Protein AF-A0A1I2HEN1-F1 (afdb_monomer_lite)

Organism: NCBI:txid54

InterPro domains:
  IPR009091 Regulator of chromosome condensation 1/beta-lactamase-inhibitor protein II [G3DSA:2.130.10.30] (5-88)
  IPR009091 Regulator of chromosome condensation 1/beta-lactamase-inhibitor protein II [SSF50985] (20-66)

Radius of gyration: 18.26 Å; chains: 1; bounding box: 45×28×49 Å

Structure (mmCIF, N/CA/C/O backbone):
data_AF-A0A1I2HEN1-F1
#
_entry.id   AF-A0A1I2HEN1-F1
#
loop_
_atom_site.group_PDB
_atom_site.id
_atom_site.type_symbol
_atom_site.label_atom_id
_atom_site.label_alt_id
_atom_site.label_comp_id
_atom_site.label_asym_id
_atom_site.label_entity_id
_atom_site.label_seq_id
_atom_site.pdbx_PDB_ins_code
_atom_site.Cartn_x
_atom_site.Cartn_y
_atom_site.Cartn_z
_atom_site.occupancy
_atom_site.B_iso_or_equiv
_atom_site.auth_seq_id
_atom_site.auth_comp_id
_atom_site.auth_asym_id
_atom_site.auth_atom_id
_atom_site.pdbx_PDB_model_num
ATOM 1 N N . MET A 1 1 ? -29.805 12.853 32.713 1.00 58.72 1 MET A N 1
ATOM 2 C CA . MET A 1 1 ? -29.135 12.509 31.440 1.00 58.72 1 MET A CA 1
ATOM 3 C C . MET A 1 1 ? -28.972 13.796 30.658 1.00 58.72 1 MET A C 1
ATOM 5 O O . MET A 1 1 ? -29.981 14.405 30.340 1.00 58.72 1 MET A O 1
ATOM 9 N N . ASN A 1 2 ? -27.742 14.280 30.488 1.00 85.50 2 ASN A N 1
ATOM 10 C CA . ASN A 1 2 ? -27.463 15.579 29.873 1.00 85.50 2 ASN A CA 1
ATOM 11 C C . ASN A 1 2 ? -26.915 15.402 28.449 1.00 85.50 2 ASN A C 1
ATOM 13 O O . ASN A 1 2 ? -26.319 14.380 28.116 1.00 85.50 2 ASN A O 1
ATOM 17 N N . GLU A 1 3 ? -27.115 16.418 27.616 1.00 85.88 3 GLU A N 1
ATOM 18 C CA . GLU A 1 3 ? -26.682 16.436 26.213 1.00 85.88 3 GLU A CA 1
ATOM 19 C C . GLU A 1 3 ? -25.156 16.264 26.065 1.00 85.88 3 GLU A C 1
ATOM 21 O O . GLU A 1 3 ? -24.673 15.660 25.109 1.00 85.88 3 GLU A O 1
ATOM 26 N N . ALA A 1 4 ? -24.390 16.713 27.066 1.00 83.88 4 ALA A N 1
ATOM 27 C CA . ALA A 1 4 ? -22.936 16.573 27.107 1.00 83.88 4 ALA A CA 1
ATOM 28 C C . ALA A 1 4 ? -22.471 15.105 27.144 1.00 83.88 4 ALA A C 1
ATOM 30 O O . ALA A 1 4 ? -21.509 14.754 26.462 1.00 83.88 4 ALA A O 1
ATOM 31 N N . ALA A 1 5 ? -23.163 14.235 27.889 1.00 84.88 5 ALA A N 1
ATOM 32 C CA . ALA A 1 5 ? -22.811 12.818 27.962 1.00 84.88 5 ALA A CA 1
ATOM 33 C C . ALA A 1 5 ? -23.057 12.087 26.631 1.00 84.88 5 ALA A C 1
ATOM 35 O O . ALA A 1 5 ? -22.272 11.216 26.260 1.00 84.88 5 ALA A O 1
ATOM 36 N N . TYR A 1 6 ? -24.105 12.464 25.891 1.00 81.25 6 TYR A N 1
ATOM 37 C CA . TYR A 1 6 ? -24.434 11.862 24.595 1.00 81.25 6 TYR A CA 1
ATOM 38 C C . TYR A 1 6 ? -23.405 12.237 23.516 1.00 81.25 6 TYR A C 1
ATOM 40 O O . TYR A 1 6 ? -22.861 11.356 22.853 1.00 81.25 6 TYR A O 1
ATOM 48 N N . ARG A 1 7 ? -23.012 13.518 23.444 1.00 86.06 7 ARG A N 1
ATOM 49 C CA . ARG A 1 7 ? -21.948 13.986 22.534 1.00 86.06 7 ARG A CA 1
ATOM 50 C C . ARG A 1 7 ? -20.607 13.294 22.791 1.00 86.06 7 ARG A C 1
ATOM 52 O O . ARG A 1 7 ? -19.866 12.984 21.862 1.00 86.06 7 ARG A O 1
ATOM 59 N N . GLN A 1 8 ? -20.290 13.023 24.058 1.00 87.19 8 GLN A N 1
ATOM 60 C CA . GLN A 1 8 ? -19.060 12.323 24.428 1.00 87.19 8 GLN A CA 1
ATOM 61 C C . GLN A 1 8 ? -19.084 10.836 24.030 1.00 87.19 8 GLN A C 1
ATOM 63 O O . GLN A 1 8 ? -18.033 10.257 23.746 1.00 87.19 8 GLN A O 1
ATOM 68 N N . PHE A 1 9 ? -20.270 10.225 23.986 1.00 86.56 9 PHE A N 1
ATOM 69 C CA . PHE A 1 9 ? -20.463 8.854 23.522 1.00 86.56 9 PHE A CA 1
ATOM 70 C C . PHE A 1 9 ? -20.347 8.757 21.993 1.00 86.56 9 PHE A C 1
ATOM 72 O O . PHE A 1 9 ? -19.596 7.919 21.497 1.00 86.56 9 PHE A O 1
ATOM 79 N N . GLU A 1 10 ? -20.987 9.666 21.251 1.00 88.44 10 GLU A N 1
ATOM 80 C CA . GLU A 1 10 ? -20.876 9.739 19.785 1.00 88.44 10 GLU A CA 1
ATOM 81 C C . GLU A 1 10 ? -19.439 10.018 19.321 1.00 88.44 10 GLU A C 1
ATOM 83 O O . GLU A 1 10 ? -18.957 9.382 18.387 1.00 88.44 10 GLU A O 1
ATOM 88 N N . ALA A 1 11 ? -18.700 10.889 20.017 1.00 86.06 11 ALA A N 1
ATOM 89 C CA . ALA A 1 11 ? -17.293 11.148 19.704 1.00 86.06 11 ALA A CA 1
ATOM 90 C C . ALA A 1 11 ? -16.409 9.897 19.868 1.00 86.06 11 ALA A C 1
ATOM 92 O O . ALA A 1 11 ? -15.478 9.672 19.094 1.00 86.06 11 ALA A O 1
ATOM 93 N N . ARG A 1 12 ? -16.698 9.057 20.872 1.00 88.06 12 ARG A N 1
ATOM 94 C CA . ARG A 1 12 ? -15.996 7.781 21.071 1.00 88.06 12 ARG A CA 1
ATOM 95 C C . ARG A 1 12 ? -16.379 6.745 20.021 1.00 88.06 12 ARG A C 1
ATOM 97 O O . ARG A 1 12 ? -15.491 6.037 19.558 1.00 88.06 12 ARG A O 1
ATOM 104 N N . ALA A 1 13 ? -17.651 6.692 19.628 1.00 87.00 13 ALA A N 1
ATOM 105 C CA . ALA A 1 13 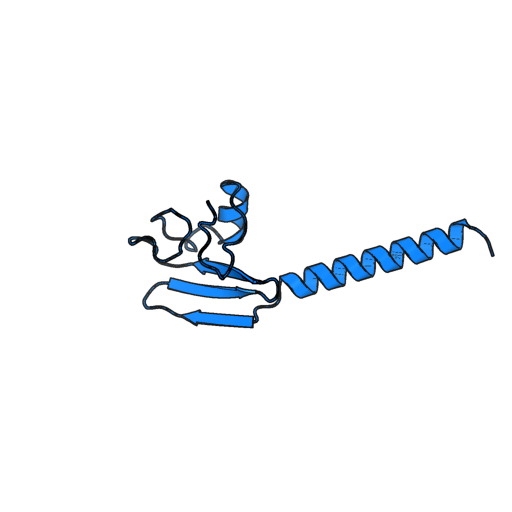? -18.111 5.843 18.534 1.00 87.00 13 ALA A CA 1
ATOM 106 C C . ALA A 1 13 ? -17.438 6.235 17.208 1.00 87.00 13 ALA A C 1
ATOM 108 O O . ALA A 1 13 ? -16.839 5.387 16.561 1.00 87.00 13 ALA A O 1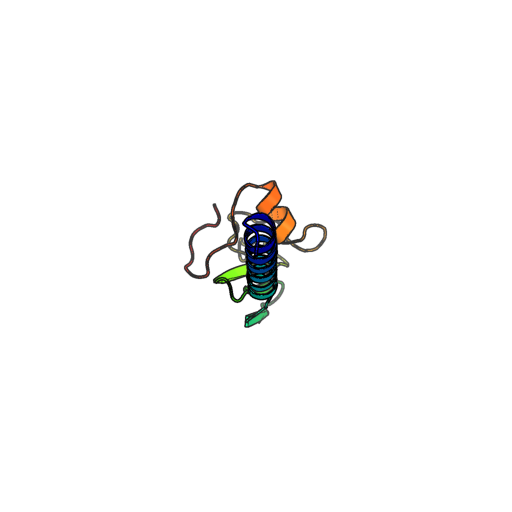
ATOM 109 N N . SER A 1 14 ? -17.401 7.528 16.866 1.00 90.75 14 SER A N 1
ATOM 110 C CA . SER A 1 14 ? -16.716 8.011 15.659 1.00 90.75 14 SER A CA 1
ATOM 111 C C . SER A 1 14 ? -15.216 7.696 15.667 1.00 90.75 14 SER A C 1
ATOM 113 O O . SER A 1 14 ? -14.663 7.284 14.649 1.00 90.75 14 SER A O 1
ATOM 115 N N . LYS A 1 15 ? -14.553 7.829 16.823 1.00 89.12 15 LYS A N 1
ATOM 116 C CA . LYS A 1 15 ? -13.138 7.465 16.956 1.00 89.12 15 LYS A CA 1
ATOM 117 C C . LYS A 1 15 ? -12.907 5.967 16.751 1.00 89.12 15 LYS A C 1
ATOM 119 O O . LYS A 1 15 ? -11.894 5.591 16.171 1.00 89.12 15 LYS A O 1
ATOM 124 N N . LEU A 1 16 ? -13.813 5.126 17.245 1.00 86.25 16 LEU A N 1
ATOM 125 C CA . LEU A 1 16 ? -13.720 3.680 17.077 1.00 86.25 16 LEU A CA 1
ATOM 126 C C . LEU A 1 16 ? -13.900 3.274 15.608 1.00 86.25 16 LEU A C 1
ATOM 128 O O . LEU A 1 16 ? -13.106 2.482 15.110 1.00 86.25 16 LEU A O 1
ATOM 132 N N . GLU A 1 17 ? -14.862 3.872 14.905 1.00 84.38 17 GLU A N 1
ATOM 133 C CA . GLU A 1 17 ? -15.069 3.647 13.466 1.00 84.38 17 GLU A CA 1
ATOM 134 C C . GLU A 1 17 ? -13.843 4.068 12.634 1.00 84.38 17 GLU A C 1
ATOM 136 O O . GLU A 1 17 ? -13.406 3.324 11.761 1.00 84.38 17 GLU A O 1
ATOM 141 N N . ALA A 1 18 ? -13.198 5.196 12.960 1.00 82.38 18 ALA A N 1
ATOM 142 C CA . ALA A 1 18 ? -11.967 5.624 12.282 1.00 82.38 18 ALA A CA 1
ATOM 143 C C . ALA A 1 18 ? -10.789 4.648 12.491 1.00 82.38 18 ALA A C 1
ATOM 145 O O . ALA A 1 18 ? -9.973 4.437 11.591 1.00 82.38 18 ALA A O 1
ATOM 146 N N . VAL A 1 19 ? -10.698 4.027 13.675 1.00 82.44 19 VAL A N 1
ATOM 147 C CA . VAL A 1 19 ? -9.704 2.974 13.939 1.00 82.44 19 VAL A CA 1
ATOM 148 C C . VAL A 1 19 ? -10.017 1.722 13.118 1.00 82.44 19 VAL A C 1
ATOM 150 O O . VAL A 1 19 ? -9.095 1.124 12.571 1.00 82.44 19 VAL A O 1
ATOM 153 N N . ILE A 1 20 ? -11.290 1.332 13.000 1.00 84.12 20 ILE A N 1
ATOM 154 C CA . ILE A 1 20 ? -11.701 0.182 12.179 1.00 84.12 20 ILE A CA 1
ATOM 155 C C . ILE A 1 20 ? -11.348 0.411 10.704 1.00 84.12 20 ILE A C 1
ATOM 157 O O . ILE A 1 20 ? -10.815 -0.498 10.072 1.00 84.12 20 ILE A O 1
ATOM 161 N N . ASP A 1 21 ? -11.579 1.612 10.177 1.00 77.75 21 ASP A N 1
ATOM 162 C CA . ASP A 1 21 ? -11.247 1.967 8.792 1.00 77.75 21 ASP A CA 1
ATOM 163 C C . ASP A 1 21 ? -9.733 1.902 8.529 1.00 77.75 21 ASP A C 1
ATOM 165 O O . ASP A 1 21 ? -9.279 1.247 7.590 1.00 77.75 21 ASP A O 1
ATOM 169 N N . THR A 1 22 ? -8.934 2.457 9.447 1.00 71.81 22 THR A N 1
ATOM 170 C CA . THR A 1 22 ? -7.462 2.419 9.367 1.00 71.81 22 THR A CA 1
ATOM 171 C C . THR A 1 22 ? -6.925 0.986 9.439 1.00 71.81 22 THR A C 1
ATOM 173 O O . THR A 1 22 ? -6.073 0.589 8.646 1.00 71.81 22 THR A O 1
ATOM 176 N N . LEU A 1 23 ? -7.446 0.178 10.369 1.00 72.56 23 LEU A N 1
ATOM 177 C CA . LEU A 1 23 ? -7.067 -1.231 10.504 1.00 72.56 23 LEU A CA 1
ATOM 178 C C . LEU A 1 23 ? -7.542 -2.078 9.326 1.00 72.56 23 LEU A C 1
ATOM 180 O O . LEU A 1 23 ? -6.950 -3.120 9.052 1.00 72.56 23 LEU A O 1
ATOM 184 N N . SER A 1 24 ? -8.619 -1.671 8.653 1.00 71.19 24 SER A N 1
ATOM 185 C CA . SER A 1 24 ? -9.017 -2.289 7.401 1.00 71.19 24 SER A CA 1
ATOM 186 C C . SER A 1 24 ? -7.977 -1.957 6.338 1.00 71.19 24 SER A C 1
ATOM 188 O O . SER A 1 24 ? -7.339 -2.885 5.867 1.00 71.19 24 SER A O 1
ATOM 190 N N . ALA A 1 25 ? -7.711 -0.682 6.044 1.00 64.62 25 ALA A N 1
ATOM 191 C CA . ALA A 1 25 ? -6.828 -0.247 4.955 1.00 64.62 25 ALA A CA 1
ATOM 192 C C . ALA A 1 25 ? -5.423 -0.891 4.946 1.00 64.62 25 ALA A C 1
ATOM 194 O O . ALA A 1 25 ? -4.899 -1.203 3.879 1.00 64.62 25 ALA A O 1
ATOM 195 N N . ASP A 1 26 ? -4.832 -1.167 6.111 1.00 67.31 26 ASP A N 1
ATOM 196 C CA . ASP A 1 26 ? -3.500 -1.789 6.205 1.00 67.31 26 ASP A CA 1
ATOM 197 C C . ASP A 1 26 ? -3.480 -3.317 6.007 1.00 67.31 26 ASP A C 1
ATOM 199 O O . ASP A 1 26 ? -2.412 -3.940 5.996 1.00 67.31 26 ASP A O 1
ATOM 203 N N . ARG A 1 27 ? -4.635 -3.972 5.832 1.00 74.00 27 ARG A N 1
ATOM 204 C CA . ARG A 1 27 ? -4.661 -5.420 5.592 1.00 74.00 27 ARG A CA 1
ATOM 205 C C . ARG A 1 27 ? -4.289 -5.755 4.157 1.00 74.00 27 ARG A C 1
ATOM 207 O O . ARG A 1 27 ? -4.948 -5.359 3.203 1.00 74.00 27 ARG A O 1
ATOM 214 N N . VAL A 1 28 ? -3.266 -6.587 4.020 1.00 73.50 28 VAL A N 1
ATOM 215 C CA . VAL A 1 28 ? -2.820 -7.157 2.749 1.00 73.50 28 VAL A CA 1
ATOM 216 C C . VAL A 1 28 ? -3.672 -8.376 2.386 1.00 73.50 28 VAL A C 1
ATOM 218 O O . VAL A 1 28 ? -3.746 -9.334 3.151 1.00 73.50 28 VAL A O 1
ATOM 221 N N . VAL A 1 29 ? -4.292 -8.358 1.204 1.00 80.44 29 VAL A N 1
ATOM 222 C CA . VAL A 1 29 ? -5.105 -9.469 0.670 1.00 80.44 29 VAL A CA 1
ATOM 223 C C . VAL A 1 29 ? -4.266 -10.426 -0.157 1.00 80.44 29 VAL A C 1
ATOM 225 O O . VAL A 1 29 ? -4.472 -11.639 -0.110 1.00 80.44 29 VAL A O 1
ATOM 228 N N . LYS A 1 30 ? -3.341 -9.894 -0.960 1.00 76.12 30 LYS A N 1
ATOM 229 C CA . LYS A 1 30 ? -2.580 -10.699 -1.914 1.00 76.12 30 LYS A CA 1
ATOM 230 C C . LYS A 1 30 ? -1.189 -10.135 -2.129 1.00 76.12 30 LYS A C 1
ATOM 232 O O . LYS A 1 30 ? -1.030 -8.930 -2.281 1.00 76.12 30 LYS A O 1
ATOM 237 N N . VAL A 1 31 ? -0.214 -11.032 -2.214 1.00 79.69 31 VAL A N 1
ATOM 238 C CA . VAL A 1 31 ? 1.160 -10.736 -2.621 1.00 79.69 31 VAL A CA 1
ATOM 239 C C . VAL A 1 31 ? 1.431 -11.470 -3.930 1.00 79.69 31 VAL A C 1
ATOM 241 O O . VAL A 1 31 ? 1.120 -12.655 -4.057 1.00 79.69 31 VAL A O 1
ATOM 244 N N . VAL A 1 32 ? 1.975 -10.764 -4.912 1.00 80.94 32 VAL A N 1
ATOM 245 C CA . VAL A 1 32 ? 2.371 -11.283 -6.219 1.00 80.94 32 VAL A CA 1
ATOM 246 C C . VAL A 1 32 ? 3.866 -11.014 -6.386 1.00 80.94 32 VAL A C 1
ATOM 248 O O . VAL A 1 32 ? 4.253 -9.875 -6.655 1.00 80.94 32 VAL A O 1
ATOM 251 N N . PRO A 1 33 ? 4.720 -12.030 -6.190 1.00 76.94 33 PRO A N 1
ATOM 252 C CA . PRO A 1 33 ? 6.139 -11.910 -6.487 1.00 76.94 33 PRO A CA 1
ATOM 253 C C . PRO A 1 33 ? 6.375 -11.992 -8.005 1.00 76.94 33 PRO A C 1
ATOM 255 O O . PRO A 1 33 ? 5.816 -12.854 -8.683 1.00 76.94 33 PRO A O 1
ATOM 258 N N . GLY A 1 34 ? 7.207 -11.096 -8.526 1.00 74.69 34 GLY A N 1
ATOM 259 C CA . GLY A 1 34 ? 7.800 -11.135 -9.863 1.00 74.69 34 GLY A CA 1
ATOM 260 C C . GLY A 1 34 ? 9.285 -11.524 -9.808 1.00 74.69 34 GLY A C 1
ATOM 261 O O . GLY A 1 34 ? 9.787 -11.949 -8.771 1.00 74.69 34 GLY A O 1
ATOM 262 N N . ASN A 1 35 ? 10.007 -11.373 -10.925 1.00 75.12 35 ASN A N 1
ATOM 263 C CA . ASN A 1 35 ? 11.424 -11.773 -11.017 1.00 75.12 35 ASN A CA 1
ATOM 264 C C . ASN A 1 35 ? 12.354 -10.907 -10.142 1.00 75.12 35 ASN A C 1
ATOM 266 O O . ASN A 1 35 ? 13.301 -11.409 -9.544 1.00 75.12 35 ASN A O 1
ATOM 270 N N . SER A 1 36 ? 12.094 -9.599 -10.082 1.00 80.31 36 SER A N 1
ATOM 271 C CA . SER A 1 36 ? 12.865 -8.628 -9.278 1.00 80.31 36 SER A CA 1
ATOM 272 C C . SER A 1 36 ? 11.985 -7.505 -8.713 1.00 80.31 36 SER A C 1
ATOM 274 O O . SER A 1 36 ? 12.484 -6.494 -8.235 1.00 80.31 36 SER A O 1
ATOM 276 N N . HIS A 1 37 ? 10.664 -7.687 -8.762 1.00 78.50 37 HIS A N 1
ATOM 277 C CA . HIS A 1 37 ? 9.666 -6.793 -8.182 1.00 78.50 37 HIS A CA 1
ATOM 278 C C . HIS A 1 37 ? 8.639 -7.617 -7.406 1.00 78.50 37 HIS A C 1
ATOM 280 O O . HIS A 1 37 ? 8.431 -8.790 -7.698 1.00 78.50 37 HIS A O 1
ATOM 286 N N . THR A 1 38 ? 8.000 -7.026 -6.407 1.00 80.38 38 THR A N 1
ATOM 287 C CA . THR A 1 38 ? 6.909 -7.621 -5.635 1.00 80.38 38 THR A CA 1
ATOM 288 C C . THR A 1 38 ? 5.764 -6.629 -5.570 1.00 80.38 38 THR A C 1
ATOM 290 O O . THR A 1 38 ? 5.970 -5.459 -5.263 1.00 80.38 38 THR A O 1
ATOM 293 N N . CYS A 1 39 ? 4.556 -7.104 -5.849 1.00 80.69 39 CYS A N 1
ATOM 294 C CA . CYS A 1 39 ? 3.337 -6.314 -5.779 1.00 80.69 39 CYS A CA 1
ATOM 295 C C . CYS A 1 39 ? 2.408 -6.850 -4.702 1.00 80.69 39 CYS A C 1
ATOM 297 O O . CYS A 1 39 ? 2.228 -8.057 -4.552 1.00 80.69 39 CYS A O 1
ATOM 299 N N . VAL A 1 40 ? 1.774 -5.946 -3.973 1.00 80.62 40 VAL A N 1
ATOM 300 C CA . VAL A 1 40 ? 0.819 -6.249 -2.921 1.00 80.62 40 VAL A CA 1
ATOM 301 C C .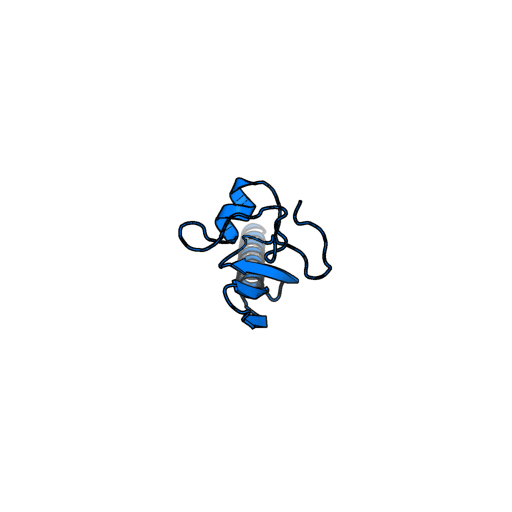 VAL A 1 40 ? -0.481 -5.519 -3.168 1.00 80.62 40 VAL A C 1
ATOM 303 O O . VAL A 1 40 ? -0.490 -4.355 -3.551 1.00 80.62 40 VAL A O 1
ATOM 306 N N . VAL A 1 41 ? -1.582 -6.220 -2.928 1.00 79.56 41 VAL A N 1
ATOM 307 C CA . VAL A 1 41 ? -2.932 -5.673 -2.972 1.00 79.56 41 VAL A CA 1
ATOM 308 C C . VAL A 1 41 ? -3.456 -5.598 -1.546 1.00 79.56 41 VAL A C 1
ATOM 310 O O . VAL A 1 41 ? -3.549 -6.626 -0.866 1.00 79.56 41 VAL A O 1
ATOM 313 N N . ALA A 1 42 ? -3.773 -4.391 -1.097 1.00 77.94 42 ALA A N 1
ATOM 314 C CA . ALA A 1 42 ? -4.442 -4.137 0.169 1.00 77.94 42 ALA A CA 1
ATOM 315 C C . ALA A 1 42 ? -5.968 -4.317 0.032 1.00 77.94 42 ALA A C 1
ATOM 317 O O . ALA A 1 42 ? -6.515 -4.356 -1.073 1.00 77.94 42 ALA A O 1
ATOM 318 N N . VAL A 1 43 ? -6.666 -4.511 1.156 1.00 76.00 43 VAL A N 1
ATOM 319 C CA . VAL A 1 43 ? -8.123 -4.779 1.183 1.00 76.00 43 VAL A CA 1
ATOM 320 C C . VAL A 1 43 ? -8.958 -3.608 0.681 1.00 76.00 43 VAL A C 1
ATOM 322 O O . VAL A 1 43 ? -10.092 -3.812 0.260 1.00 76.00 43 VAL A O 1
ATOM 325 N N . ASP A 1 44 ? -8.407 -2.401 0.727 1.00 70.88 44 ASP A N 1
ATOM 326 C CA . ASP A 1 44 ? -9.003 -1.176 0.196 1.00 70.88 44 ASP A CA 1
ATOM 327 C C . ASP A 1 44 ? -8.966 -1.127 -1.346 1.00 70.88 44 ASP A C 1
ATOM 329 O O . ASP A 1 44 ? -9.557 -0.236 -1.950 1.00 70.88 44 ASP A O 1
ATOM 333 N N . GLY A 1 45 ? -8.307 -2.095 -1.997 1.00 72.56 45 GLY A N 1
ATOM 334 C CA . GLY A 1 45 ? -8.104 -2.116 -3.445 1.00 72.56 45 GLY A CA 1
ATOM 335 C C . GLY A 1 45 ? -6.880 -1.319 -3.903 1.00 72.56 45 GLY A C 1
ATOM 336 O O . GLY A 1 45 ? -6.684 -1.144 -5.107 1.00 72.56 45 GLY A O 1
ATOM 337 N N . THR A 1 46 ? -6.043 -0.862 -2.974 1.00 73.75 46 THR A N 1
ATOM 338 C CA . THR A 1 46 ? -4.759 -0.228 -3.267 1.00 73.75 46 THR A CA 1
ATOM 339 C C . THR A 1 46 ? -3.738 -1.277 -3.694 1.00 73.75 46 THR A C 1
ATOM 341 O O . THR A 1 46 ? -3.532 -2.283 -3.011 1.00 73.75 46 THR A O 1
ATOM 344 N N . LEU A 1 47 ? -3.047 -1.024 -4.804 1.00 74.38 47 LEU A N 1
ATOM 345 C CA . LEU A 1 47 ? -1.906 -1.809 -5.255 1.00 74.38 47 LEU A CA 1
ATOM 346 C C . LEU A 1 47 ? -0.603 -1.070 -4.921 1.00 74.38 47 LEU A C 1
ATOM 348 O O . LEU A 1 47 ? -0.416 0.096 -5.266 1.00 74.38 47 LEU A O 1
ATOM 352 N N . ARG A 1 48 ? 0.300 -1.761 -4.223 1.00 76.69 48 ARG A N 1
ATOM 353 C CA . ARG A 1 48 ? 1.645 -1.291 -3.877 1.00 76.69 48 ARG A CA 1
ATOM 354 C C . ARG A 1 48 ? 2.663 -2.272 -4.438 1.00 76.69 48 ARG A C 1
ATOM 356 O O . ARG A 1 48 ? 2.781 -3.387 -3.942 1.00 76.69 48 ARG A O 1
ATOM 363 N N . CYS A 1 49 ? 3.398 -1.857 -5.454 1.00 77.69 49 CYS A N 1
ATOM 364 C CA . CYS A 1 49 ? 4.561 -2.557 -5.977 1.00 77.69 49 CYS A CA 1
ATOM 365 C C . CYS A 1 49 ? 5.871 -1.910 -5.515 1.00 77.69 49 CYS A C 1
ATOM 367 O O . CYS A 1 49 ? 5.957 -0.692 -5.365 1.00 77.69 49 CYS A O 1
ATOM 369 N N . TRP A 1 50 ? 6.885 -2.740 -5.303 1.00 80.31 50 TRP A N 1
ATOM 370 C CA . TRP A 1 50 ? 8.262 -2.344 -5.020 1.00 80.31 50 TRP A CA 1
ATOM 371 C C . TRP A 1 50 ? 9.238 -3.326 -5.680 1.00 80.31 50 TRP A C 1
ATOM 373 O O . TRP A 1 50 ? 8.869 -4.434 -6.064 1.00 80.31 50 TRP A O 1
ATOM 383 N N . GLY A 1 51 ? 10.490 -2.924 -5.803 1.00 77.12 51 GLY A N 1
ATOM 384 C CA . GLY A 1 51 ? 11.604 -3.613 -6.431 1.00 77.12 51 GLY A CA 1
ATOM 385 C C . GLY A 1 51 ? 12.065 -2.894 -7.694 1.00 77.12 51 GLY A C 1
ATOM 386 O O . GLY A 1 51 ? 11.800 -1.707 -7.888 1.00 77.12 51 GLY A O 1
ATOM 387 N N . THR A 1 52 ? 12.751 -3.636 -8.560 1.00 80.25 52 THR A N 1
ATOM 388 C CA . THR A 1 52 ? 13.268 -3.115 -9.824 1.00 80.25 52 THR A CA 1
ATOM 389 C C . THR A 1 52 ? 12.121 -2.656 -10.719 1.00 80.25 52 THR A C 1
ATOM 391 O O . THR A 1 52 ? 11.148 -3.396 -10.899 1.00 80.25 52 THR A O 1
ATOM 394 N N . ASN A 1 53 ? 12.269 -1.480 -11.321 1.00 76.38 53 ASN A N 1
ATOM 395 C CA . ASN A 1 53 ? 11.298 -0.805 -12.174 1.00 76.38 53 ASN A CA 1
ATOM 396 C C . ASN A 1 53 ? 11.897 -0.283 -13.490 1.00 76.38 53 ASN A C 1
ATOM 398 O O . ASN A 1 53 ? 11.288 0.549 -14.152 1.00 76.38 53 ASN A O 1
ATOM 402 N N . SER A 1 54 ? 13.082 -0.739 -13.894 1.00 76.75 54 SER A N 1
ATOM 403 C CA . SER A 1 54 ? 13.781 -0.190 -15.068 1.00 76.75 54 SER A CA 1
ATOM 404 C C . SER A 1 54 ? 12.962 -0.221 -16.375 1.00 76.75 54 SER A C 1
ATOM 406 O O . SER A 1 54 ? 13.205 0.586 -17.264 1.00 76.75 54 SER A O 1
ATOM 408 N N . GLU A 1 55 ? 11.960 -1.102 -16.471 1.00 78.62 55 GLU A N 1
ATOM 409 C CA . GLU A 1 55 ? 11.052 -1.263 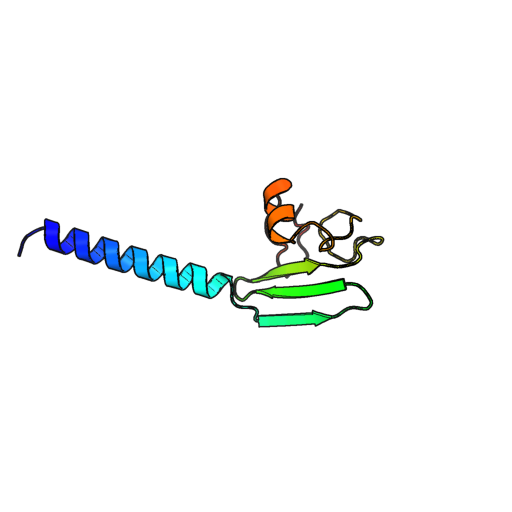-17.616 1.00 78.62 55 GLU A CA 1
ATOM 410 C C . GLU A 1 55 ? 9.646 -0.671 -17.354 1.00 78.62 55 GLU A C 1
ATOM 412 O O . GLU A 1 55 ? 8.720 -0.885 -18.137 1.00 78.62 55 GLU A O 1
ATOM 417 N N . GLY A 1 56 ? 9.439 0.043 -16.242 1.00 75.25 56 GLY A N 1
ATOM 418 C CA . GLY A 1 56 ? 8.136 0.589 -15.844 1.00 75.25 56 GLY A CA 1
ATOM 419 C C . GLY A 1 56 ? 7.145 -0.460 -15.320 1.00 75.25 56 GLY A C 1
ATOM 420 O O . GLY A 1 56 ? 5.936 -0.220 -15.284 1.00 75.25 56 GLY A O 1
ATOM 421 N N . GLN A 1 57 ? 7.633 -1.635 -14.915 1.00 74.25 57 GLN A N 1
ATOM 422 C CA . GLN A 1 57 ? 6.823 -2.767 -14.453 1.00 74.25 57 GLN A CA 1
ATOM 423 C C . GLN A 1 57 ? 5.983 -2.484 -13.198 1.00 74.25 57 GLN A C 1
ATOM 425 O O . GLN A 1 57 ? 5.020 -3.206 -12.946 1.00 74.25 57 GLN A O 1
ATOM 430 N N . LEU A 1 58 ? 6.323 -1.457 -12.410 1.00 73.81 58 LEU A N 1
ATOM 431 C CA . LEU A 1 58 ? 5.572 -1.092 -11.206 1.00 73.81 58 LEU A CA 1
ATOM 432 C C . LEU A 1 58 ? 4.301 -0.285 -11.519 1.00 73.81 58 LEU A C 1
ATOM 434 O O . LEU A 1 58 ? 3.426 -0.179 -10.664 1.00 73.81 58 LEU A O 1
ATOM 438 N N . GLY A 1 59 ? 4.173 0.266 -12.732 1.00 72.38 59 GLY A N 1
ATOM 439 C CA . GLY A 1 59 ? 2.964 0.976 -13.162 1.00 72.38 59 GLY A CA 1
ATOM 440 C C . GLY A 1 59 ? 2.774 2.370 -12.551 1.00 72.38 59 GLY A C 1
ATOM 441 O O . GLY A 1 59 ? 1.674 2.911 -12.623 1.00 72.38 59 GLY A O 1
ATOM 442 N N . TYR A 1 60 ? 3.833 2.959 -11.987 1.00 71.44 60 TYR A N 1
ATOM 443 C CA . TYR A 1 60 ? 3.837 4.313 -11.406 1.00 71.44 60 TYR A CA 1
ATOM 444 C C . TYR A 1 60 ? 4.137 5.430 -12.409 1.00 71.44 60 TYR A C 1
ATOM 446 O O . TYR A 1 60 ? 4.403 6.557 -12.013 1.00 71.44 60 TYR A O 1
ATOM 454 N N . GLY A 1 61 ? 4.189 5.116 -13.707 1.00 72.88 61 GLY A N 1
ATOM 455 C CA . GLY A 1 61 ? 4.603 6.085 -14.726 1.00 72.88 61 GLY A CA 1
ATOM 456 C C . GLY A 1 61 ? 6.085 6.477 -14.646 1.00 72.88 61 GLY A C 1
ATOM 457 O O . GLY A 1 61 ? 6.517 7.370 -15.370 1.00 72.88 61 GLY A O 1
ATOM 458 N N . THR A 1 62 ? 6.870 5.798 -13.806 1.00 70.00 62 THR A N 1
ATOM 459 C CA . THR A 1 62 ? 8.311 6.013 -13.634 1.00 70.00 62 THR A CA 1
ATOM 460 C C . THR A 1 62 ? 9.070 4.721 -13.904 1.00 70.00 62 THR A C 1
ATOM 462 O O . THR A 1 62 ? 8.485 3.636 -13.894 1.00 70.00 62 THR A O 1
ATOM 465 N N . THR A 1 63 ? 10.372 4.841 -14.157 1.00 78.06 63 THR A N 1
ATOM 466 C CA . THR A 1 63 ? 11.301 3.707 -14.297 1.00 78.06 63 THR A CA 1
ATOM 467 C C . THR A 1 63 ? 12.282 3.621 -13.126 1.00 78.06 63 THR A C 1
ATOM 469 O O . THR A 1 63 ? 13.317 2.965 -13.223 1.00 78.06 63 THR A O 1
ATOM 472 N N . GLU A 1 64 ? 11.995 4.345 -12.043 1.00 74.56 64 GLU A N 1
ATOM 473 C CA . GLU A 1 64 ? 12.815 4.360 -10.834 1.00 74.56 64 GLU A CA 1
ATOM 474 C C . GLU A 1 64 ? 12.502 3.136 -9.986 1.00 74.56 64 GLU A C 1
ATOM 476 O O . GLU A 1 64 ? 11.330 2.804 -9.778 1.00 74.56 64 GLU A O 1
ATOM 481 N N . ASP A 1 65 ? 13.553 2.468 -9.520 1.00 72.38 65 ASP A N 1
ATOM 482 C CA . ASP A 1 65 ? 13.439 1.360 -8.582 1.00 72.38 65 ASP A CA 1
ATOM 483 C C . ASP A 1 65 ? 12.852 1.885 -7.257 1.00 72.38 65 ASP A C 1
ATOM 485 O O . ASP A 1 65 ? 13.187 2.975 -6.801 1.00 72.38 65 ASP A O 1
ATOM 489 N N . ILE A 1 66 ? 11.922 1.136 -6.661 1.00 73.31 66 ILE A N 1
ATOM 490 C CA . ILE A 1 66 ? 11.214 1.541 -5.434 1.00 73.31 66 ILE A CA 1
ATOM 491 C C . ILE A 1 66 ? 11.497 0.496 -4.358 1.00 73.31 66 ILE A C 1
ATOM 493 O O . ILE A 1 66 ? 11.235 -0.676 -4.587 1.00 73.31 66 ILE A O 1
ATOM 497 N N . GLY A 1 67 ? 11.950 0.869 -3.164 1.00 70.00 67 GLY A N 1
ATOM 498 C CA . GLY A 1 67 ? 12.146 -0.066 -2.042 1.00 70.00 67 GLY A CA 1
ATOM 499 C C . GLY A 1 67 ? 13.598 -0.361 -1.661 1.00 70.00 67 GLY A C 1
ATOM 500 O O . GLY A 1 67 ? 13.826 -1.231 -0.822 1.00 70.00 67 GLY A O 1
ATOM 501 N N . ASP A 1 68 ? 14.556 0.351 -2.248 1.00 65.19 68 ASP A N 1
ATOM 502 C CA . ASP A 1 68 ? 15.914 0.519 -1.725 1.00 65.19 68 ASP A CA 1
ATOM 503 C C . ASP A 1 68 ? 15.946 1.601 -0.628 1.00 65.19 68 ASP A C 1
ATOM 505 O O . ASP A 1 68 ? 16.346 1.301 0.496 1.00 65.19 68 ASP A O 1
ATOM 509 N N . ASP A 1 69 ? 15.389 2.785 -0.904 1.00 63.50 69 ASP A N 1
ATOM 510 C CA . ASP A 1 69 ? 15.394 3.941 0.010 1.00 63.50 69 ASP A CA 1
ATOM 511 C C . ASP A 1 69 ? 14.005 4.592 0.184 1.00 63.50 69 ASP A C 1
ATOM 513 O O . ASP A 1 69 ? 13.797 5.399 1.092 1.00 63.50 69 ASP A O 1
ATOM 517 N N . ALA A 1 70 ? 13.040 4.245 -0.677 1.00 58.72 70 ALA A N 1
ATOM 518 C CA . A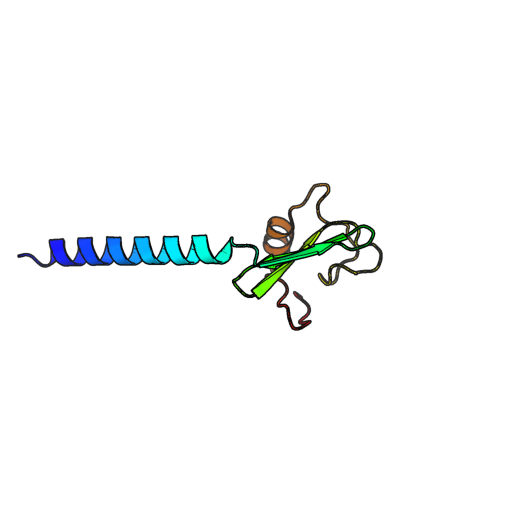LA A 1 70 ? 11.687 4.798 -0.680 1.00 58.72 70 ALA A CA 1
ATOM 519 C C . ALA A 1 70 ? 10.642 3.702 -0.460 1.00 58.72 70 ALA A C 1
ATOM 521 O O . ALA A 1 70 ? 10.551 2.737 -1.226 1.00 58.72 70 ALA A O 1
ATOM 522 N N . THR A 1 71 ? 9.796 3.859 0.560 1.00 62.94 71 THR A N 1
ATOM 523 C CA . THR A 1 71 ? 8.591 3.030 0.638 1.00 62.94 71 THR A CA 1
ATOM 524 C C . THR A 1 71 ? 7.612 3.454 -0.463 1.00 62.94 71 THR A C 1
ATOM 526 O O . THR A 1 71 ? 7.514 4.646 -0.769 1.00 62.94 71 THR A O 1
ATOM 529 N N . PRO A 1 72 ? 6.813 2.529 -1.034 1.00 62.91 72 PRO A N 1
ATOM 530 C CA . PRO A 1 72 ? 5.767 2.908 -1.982 1.00 62.91 72 PRO A CA 1
ATOM 531 C C . PRO A 1 72 ? 4.860 4.015 -1.421 1.00 62.91 72 PRO A C 1
ATOM 533 O O . PRO A 1 72 ? 4.495 4.938 -2.139 1.00 62.91 72 PRO A O 1
ATOM 536 N N . GLY A 1 73 ? 4.566 3.973 -0.113 1.00 60.62 73 GLY A N 1
ATOM 537 C CA . GLY A 1 73 ? 3.757 4.978 0.584 1.00 60.62 73 GLY A CA 1
ATOM 538 C C . GLY A 1 73 ? 4.356 6.389 0.587 1.00 60.62 73 GLY A C 1
ATOM 539 O O . GLY A 1 73 ? 3.617 7.355 0.411 1.00 60.62 73 GLY A O 1
ATOM 540 N N . GLU A 1 74 ? 5.674 6.522 0.732 1.00 60.91 74 GLU A N 1
ATOM 541 C CA . GLU A 1 74 ? 6.359 7.819 0.652 1.00 60.91 74 GLU A CA 1
ATOM 542 C C . GLU A 1 74 ? 6.437 8.336 -0.786 1.00 60.91 74 GLU A C 1
ATOM 544 O O . GLU A 1 74 ? 6.281 9.536 -1.003 1.00 60.91 74 GLU A O 1
ATOM 549 N N . TYR A 1 75 ? 6.588 7.450 -1.777 1.00 62.19 75 TYR A N 1
ATOM 550 C CA . TYR A 1 75 ? 6.623 7.846 -3.188 1.00 62.19 75 TYR A CA 1
ATOM 551 C C . TYR A 1 75 ? 5.281 8.428 -3.660 1.00 62.19 75 TYR A C 1
ATOM 553 O O . TYR A 1 75 ? 5.256 9.489 -4.289 1.00 62.19 75 TYR A O 1
ATOM 561 N N . PHE A 1 76 ? 4.162 7.790 -3.289 1.00 59.25 76 PHE A N 1
ATOM 562 C CA . PHE A 1 76 ? 2.808 8.295 -3.557 1.00 59.25 76 PHE A CA 1
ATOM 563 C C . PHE A 1 76 ? 2.539 9.639 -2.863 1.00 59.25 76 PHE A C 1
ATOM 565 O O . PHE A 1 76 ? 1.958 10.549 -3.456 1.00 59.25 76 PHE A O 1
ATOM 572 N N . ALA A 1 77 ? 3.001 9.796 -1.617 1.00 56.62 77 ALA A N 1
ATOM 573 C CA . ALA A 1 77 ? 2.853 11.039 -0.864 1.00 56.62 77 ALA A CA 1
ATOM 574 C C . ALA A 1 77 ? 3.719 12.185 -1.425 1.00 56.62 77 ALA A C 1
ATOM 576 O O . ALA A 1 77 ? 3.286 13.337 -1.405 1.00 56.62 77 ALA A O 1
ATOM 577 N N . ALA A 1 78 ? 4.910 11.880 -1.950 1.00 54.69 78 ALA A N 1
ATOM 578 C CA . ALA A 1 78 ? 5.841 12.862 -2.508 1.00 54.69 78 ALA A CA 1
ATOM 579 C C . ALA A 1 78 ? 5.434 13.372 -3.903 1.00 54.69 78 ALA A C 1
ATOM 581 O O . ALA A 1 78 ? 5.684 14.534 -4.219 1.00 54.69 78 ALA A O 1
ATOM 582 N N . HIS A 1 79 ? 4.781 12.538 -4.720 1.00 56.62 79 HIS A N 1
ATOM 583 C CA . HIS A 1 79 ? 4.422 12.874 -6.107 1.00 56.62 79 HIS A CA 1
ATOM 584 C C . HIS A 1 79 ? 2.948 13.261 -6.299 1.00 56.62 79 HIS A C 1
ATOM 586 O O . HIS A 1 79 ? 2.527 13.550 -7.417 1.00 56.62 79 HIS A O 1
ATOM 592 N N . GLY A 1 80 ? 2.145 13.295 -5.228 1.00 51.06 80 GLY A N 1
ATOM 593 C CA . GLY A 1 80 ? 0.727 13.672 -5.295 1.00 51.06 80 GLY A CA 1
ATOM 594 C C . GLY A 1 80 ? -0.150 12.680 -6.069 1.00 51.06 80 GLY A C 1
ATOM 595 O O . GLY A 1 80 ? -1.302 12.991 -6.376 1.00 51.06 80 GLY A O 1
ATOM 596 N N . CYS A 1 81 ? 0.379 11.495 -6.375 1.00 52.03 81 CYS A N 1
ATOM 597 C CA . CYS A 1 81 ? -0.324 10.429 -7.072 1.00 52.03 81 CYS A CA 1
ATOM 598 C C . CYS A 1 81 ? -0.769 9.389 -6.051 1.00 52.03 81 CYS A C 1
ATOM 600 O O . CYS A 1 81 ? 0.035 8.866 -5.284 1.00 52.03 81 CYS A O 1
ATOM 602 N N . GLY A 1 82 ? -2.076 9.135 -6.003 1.00 53.59 82 GLY A N 1
ATOM 603 C CA . GLY A 1 82 ? -2.651 8.155 -5.090 1.00 53.59 82 GLY A CA 1
ATOM 604 C C . GLY A 1 82 ? -2.224 6.727 -5.427 1.00 53.59 82 GLY A C 1
ATOM 605 O O . GLY A 1 82 ? -1.739 6.445 -6.522 1.00 53.59 82 GLY A O 1
ATOM 606 N N . ALA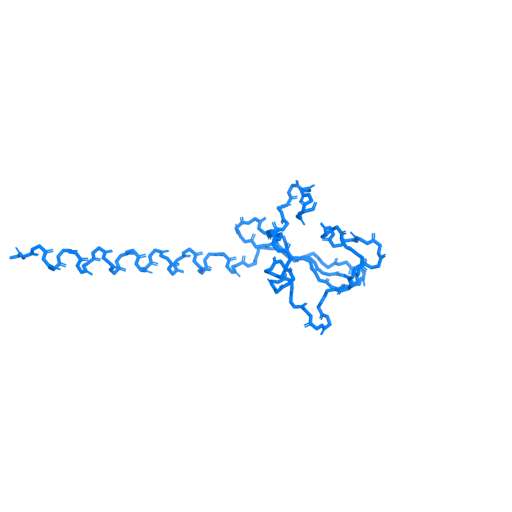 A 1 83 ? -2.460 5.832 -4.468 1.00 54.44 83 ALA A N 1
ATOM 607 C CA . ALA A 1 83 ? -2.421 4.385 -4.635 1.00 54.44 83 ALA A CA 1
ATOM 608 C C . ALA A 1 83 ? -2.884 3.937 -6.033 1.00 54.44 83 ALA A C 1
ATOM 610 O O . ALA A 1 83 ? -3.979 4.306 -6.461 1.00 54.44 83 ALA A O 1
ATOM 611 N N . VAL A 1 84 ? -2.083 3.119 -6.726 1.00 56.88 84 VAL A N 1
ATOM 612 C CA . VAL A 1 84 ? -2.479 2.576 -8.033 1.00 56.88 84 VAL A CA 1
ATOM 613 C C . VAL A 1 84 ? -3.709 1.684 -7.832 1.00 56.88 84 VAL A C 1
ATOM 615 O O . VAL A 1 84 ? -3.634 0.711 -7.075 1.00 56.88 84 VAL A O 1
ATOM 618 N N . PRO A 1 85 ? -4.857 1.975 -8.467 1.00 55.78 85 PRO A N 1
ATOM 619 C CA . PRO A 1 85 ? -6.009 1.091 -8.397 1.00 55.78 85 PRO A CA 1
ATOM 620 C C . PRO A 1 85 ? -5.757 -0.165 -9.241 1.00 55.78 85 PRO A C 1
ATOM 622 O O . PRO A 1 85 ? -5.185 -0.099 -10.329 1.00 55.78 85 PRO A O 1
ATOM 625 N N . VAL A 1 86 ? -6.255 -1.317 -8.780 1.00 51.34 86 VAL A N 1
ATOM 626 C CA . VAL A 1 86 ? -6.076 -2.635 -9.437 1.00 51.34 86 VAL A CA 1
ATOM 627 C C . VAL A 1 86 ? -6.552 -2.661 -10.904 1.00 51.34 86 VAL A C 1
ATOM 629 O O . VAL A 1 86 ? -6.116 -3.500 -11.689 1.00 51.34 86 VAL A O 1
ATOM 632 N N . PHE A 1 87 ? -7.410 -1.719 -11.310 1.00 49.00 87 PHE A N 1
ATOM 633 C CA . PHE A 1 87 ? -7.888 -1.559 -12.686 1.00 49.00 87 PHE A CA 1
ATOM 634 C C . PHE A 1 87 ? -7.025 -0.603 -13.518 1.00 49.00 87 PHE A C 1
ATOM 636 O O . PHE A 1 87 ? -7.562 0.320 -14.121 1.00 49.00 87 PHE A O 1
ATOM 643 N N . GLY A 1 88 ? -5.704 -0.813 -13.554 1.00 51.34 88 GLY A N 1
ATOM 644 C CA . GLY A 1 88 ? -4.812 -0.288 -14.605 1.00 51.34 88 GLY A CA 1
ATOM 645 C C . GLY A 1 88 ? -4.913 1.215 -14.899 1.00 51.34 88 GLY A C 1
ATOM 646 O O . GLY A 1 88 ? -4.607 1.649 -16.010 1.00 51.34 88 GLY A O 1
ATOM 647 N N . GLY A 1 89 ? -5.380 2.006 -13.936 1.00 49.25 89 GLY A N 1
ATOM 648 C CA . GLY A 1 89 ? -5.406 3.452 -14.028 1.00 49.25 89 GLY A CA 1
ATOM 649 C C . GLY A 1 89 ? -4.026 3.932 -13.644 1.00 49.25 89 GLY A C 1
ATOM 650 O O . GLY A 1 89 ? -3.583 3.636 -12.538 1.00 49.25 89 GLY A O 1
ATOM 651 N N . ARG A 1 90 ? -3.349 4.620 -14.564 1.00 52.12 90 ARG A N 1
ATOM 652 C CA . ARG A 1 90 ? -2.078 5.282 -14.287 1.00 52.12 90 ARG A CA 1
ATOM 653 C C . ARG A 1 90 ? -2.245 6.093 -12.997 1.00 52.12 90 ARG A C 1
ATOM 655 O O . ARG A 1 90 ? -3.080 7.002 -12.946 1.00 52.12 90 ARG A O 1
ATOM 662 N N . GLY A 1 91 ? -1.584 5.656 -11.925 1.00 54.31 91 GLY A N 1
ATOM 663 C CA . GLY A 1 91 ? -1.484 6.425 -10.692 1.00 54.31 91 GLY A CA 1
ATOM 664 C C . GLY A 1 91 ? -0.565 7.582 -11.024 1.00 54.31 91 GLY A C 1
ATOM 665 O O . GLY A 1 91 ? 0.633 7.432 -10.837 1.00 54.31 91 GLY A O 1
ATOM 666 N N . CYS A 1 92 ? -1.183 8.628 -11.595 1.00 48.00 92 CYS A N 1
ATOM 667 C CA . CYS A 1 92 ? -0.660 9.497 -12.658 1.00 48.00 92 CYS A CA 1
ATOM 668 C C . CYS A 1 92 ? -0.113 8.753 -13.904 1.00 48.00 92 CYS A C 1
ATOM 670 O O . CYS A 1 92 ? -0.593 9.099 -15.008 1.00 48.00 92 CYS A O 1
#

pLDDT: mean 72.14, std 11.43, range [48.0, 90.75]

Secondary structure (DSSP, 8-state):
--HHHHHHHHHHHHHHHHHHHHHHHT-EEEEEE-SSEEEEEETTSEEEEEE--TTSTT-SS----BSSS--HHHHHHHHT---EETTT----

Foldseek 3Di:
DDPVVVVVVVVVVVVVVVVVVVVQQPAWDDWDDDPFKIWTAGNVQFIFIAGQQCVPVRLQPDRDGADPPHGSVRVCVVVVQDGDGPPSDRSD

Sequence (92 aa):
MNEAAYRQFEARASKLEAVIDTLSADRVVKVVPGNSHTCVVAVDGTLRCWGTNSEGQLGYGTTEDIGDDATPGEYFAAHGCGAVPVFGGRGC